Protein AF-A0A3B1KKR8-F1 (afdb_monomer)

Organism: Astyanax mexicanus (NCBI:txid7994)

pLDDT: mean 74.85, std 13.12, range [46.84, 93.19]

Sequence (132 aa):
CKLRLPSGYWTCIIFAPKFLQDVLLLSQFIRSDGGMLPRRITGLCPEEHRKIAICVQMAHRAGLLPDHRPAGHVPKPKTTTPLNRYLTRYSVKSVKPIYRTGLKWCKNRMPVGHPALKNNVTYSHKPVYIKH

Secondary structure (DSSP, 8-state):
-EEE-TTS-EEEGGG-TTTTT-HHHHGGGB-TTSPBPPHHHH---HHHHHHHHHHHHHHHHHT--SS-PPTT------SS------S--S-GGGPPP-S----GGG--PPB-S-GGGTTS--SSSS----B-

Nearest PDB structures (foldseek):
  8any-assembly1_r  TM=9.247E-01  e=2.788E-15  Homo sapiens
  6zsg-assembly1_r  TM=9.488E-01  e=2.975E-14  Homo sapiens
  7o9m-assembly1_r  TM=9.271E-01  e=1.901E-14  Homo sapiens
  7o9k-assembly1_r  TM=9.442E-01  e=2.975E-14  Homo sapiens
  7nql-assembly1_Bx  TM=9.180E-01  e=2.303E-14  Sus scrofa

Mean predicted aligned error: 9.55 Å

InterPro domains:
  IPR001648 Small ribosomal subunit protein bS18 [PF01084] (21-65)
  IPR001648 Small ribosomal subunit protein bS18 [PTHR13479] (22-123)
  IPR036870 Small ribosomal subunit protein bS18 superfamily [G3DSA:4.10.640.10] (21-69)
  IPR036870 Small ribosomal subunit protein bS18 superfamily [SSF46911] (20-70)

Solvent-accessible surface area (backbone atoms only — not comparable to full-atom values): 8498 Å² total; per-residue (Å²): 106,72,41,75,44,96,86,72,49,72,39,45,65,60,73,47,62,54,62,81,74,38,59,80,64,50,56,77,49,39,42,71,50,51,44,74,59,55,54,87,79,70,72,50,48,73,70,58,47,51,46,50,53,51,41,53,56,26,33,57,68,41,58,75,52,80,81,35,50,55,84,84,69,76,79,69,84,69,92,58,85,84,72,92,42,74,51,52,66,68,59,79,89,76,61,76,83,80,89,71,48,64,55,92,92,64,48,67,55,51,70,39,45,59,77,85,61,65,79,42,57,68,95,55,96,65,76,89,78,47,62,89

Foldseek 3Di:
DFQQDPVRDTDDVLAVLCLLPPVVVLVVQADLQLHGHDCVVRVDDPLVSVVSVQSSVQCVLQCVCVRNHHPPPPPDPPPDDNDRDHQDRDDPVPDDDDPDQDDPVRGDWDFGHDPSSQSHDDPDPDGDDRTD

Structure (mmCIF, N/CA/C/O backbone):
data_AF-A0A3B1KKR8-F1
#
_entry.id   AF-A0A3B1KKR8-F1
#
loop_
_atom_site.group_PDB
_atom_site.id
_atom_site.type_symbol
_atom_site.label_atom_id
_atom_site.label_alt_id
_atom_site.label_comp_id
_atom_site.label_asym_id
_atom_site.label_entity_id
_atom_site.label_seq_id
_atom_site.pdbx_PDB_ins_code
_atom_site.Cartn_x
_atom_site.Cartn_y
_atom_site.Cartn_z
_atom_site.occupancy
_atom_site.B_iso_or_equiv
_atom_site.auth_seq_id
_atom_site.auth_comp_id
_atom_site.auth_asym_id
_atom_site.auth_atom_id
_atom_site.pdbx_PDB_model_num
ATOM 1 N N . CYS A 1 1 ? 19.886 0.073 -5.367 1.00 50.34 1 CYS A N 1
ATOM 2 C CA . CYS A 1 1 ? 19.244 -0.154 -6.681 1.00 50.34 1 CYS A CA 1
ATOM 3 C C . CYS A 1 1 ? 18.716 1.167 -7.200 1.00 50.34 1 CYS A C 1
ATOM 5 O O . CYS A 1 1 ? 17.961 1.818 -6.487 1.00 50.34 1 CYS A O 1
ATOM 7 N N . LYS A 1 2 ? 19.190 1.614 -8.365 1.00 54.03 2 LYS A N 1
ATOM 8 C CA . LYS A 1 2 ? 18.885 2.944 -8.897 1.00 54.03 2 LYS A CA 1
ATOM 9 C C . LYS A 1 2 ? 17.617 2.877 -9.756 1.00 54.03 2 LYS A C 1
ATOM 11 O O . LYS A 1 2 ? 17.574 2.126 -10.721 1.00 54.03 2 LYS A O 1
ATOM 16 N N . LEU A 1 3 ? 16.599 3.647 -9.397 1.00 58.31 3 LEU A N 1
ATOM 17 C CA . LEU A 1 3 ? 15.441 3.939 -10.228 1.00 58.31 3 LEU A CA 1
ATOM 18 C C . LEU A 1 3 ? 15.777 5.137 -11.107 1.00 58.31 3 LEU A C 1
ATOM 20 O O . LEU A 1 3 ? 16.294 6.137 -10.609 1.00 58.31 3 LEU A O 1
ATOM 24 N N . ARG A 1 4 ? 15.485 5.047 -12.401 1.00 54.38 4 ARG A N 1
ATOM 25 C CA . ARG A 1 4 ? 15.554 6.204 -13.290 1.00 54.38 4 ARG A CA 1
ATOM 26 C C . ARG A 1 4 ? 14.256 6.986 -13.133 1.00 54.38 4 ARG A C 1
ATOM 28 O O . ARG A 1 4 ? 13.199 6.492 -13.509 1.00 54.38 4 ARG A O 1
ATOM 35 N N . LEU A 1 5 ? 14.324 8.165 -12.525 1.00 56.34 5 LEU A N 1
ATOM 36 C CA . LEU A 1 5 ? 13.182 9.076 -12.478 1.00 56.34 5 LEU A CA 1
ATOM 37 C C . LEU A 1 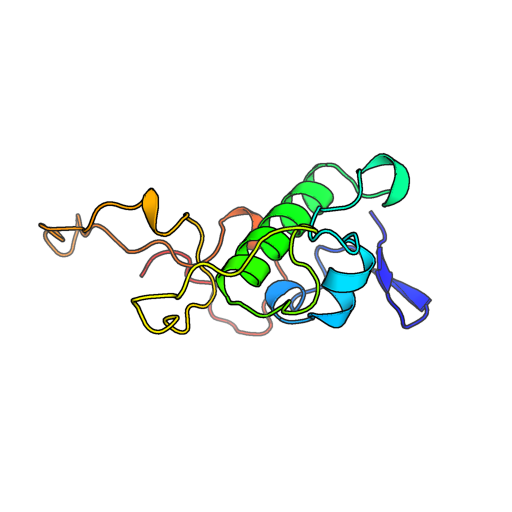5 ? 12.936 9.686 -13.870 1.00 56.34 5 LEU A C 1
ATOM 39 O O . LEU A 1 5 ? 13.876 9.775 -14.665 1.00 56.34 5 LEU A O 1
ATOM 43 N N . PRO A 1 6 ? 11.712 10.170 -14.163 1.00 49.88 6 PRO A N 1
ATOM 44 C CA . PRO A 1 6 ? 11.414 10.882 -15.412 1.00 49.88 6 PRO A CA 1
ATOM 45 C C . PRO A 1 6 ? 12.277 12.140 -15.617 1.00 49.88 6 PRO A C 1
ATOM 47 O O . PRO A 1 6 ? 12.457 12.587 -16.742 1.00 49.88 6 PRO A O 1
ATOM 50 N N . SER A 1 7 ? 12.884 12.666 -14.551 1.00 51.00 7 SER A N 1
ATOM 51 C CA . SER A 1 7 ? 13.882 13.741 -14.588 1.00 51.00 7 SER A CA 1
ATOM 52 C C . SER A 1 7 ? 15.286 13.293 -15.036 1.00 51.00 7 SER A C 1
ATOM 54 O O . SER A 1 7 ? 16.211 14.094 -15.031 1.00 51.00 7 SER A O 1
ATOM 56 N N .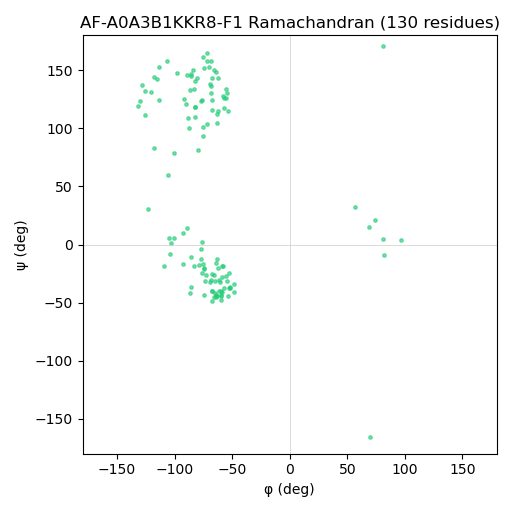 GLY A 1 8 ? 15.486 12.019 -15.390 1.00 54.06 8 GLY A N 1
ATOM 57 C CA . GLY A 1 8 ? 16.772 11.479 -15.848 1.00 54.06 8 GLY A CA 1
ATOM 58 C C . GLY A 1 8 ? 17.754 11.107 -14.731 1.00 54.06 8 GLY A C 1
ATOM 59 O O . GLY A 1 8 ? 18.753 10.442 -15.004 1.00 54.06 8 GLY A O 1
ATOM 60 N N . TYR A 1 9 ? 17.460 11.459 -13.477 1.00 49.78 9 TYR A N 1
ATOM 61 C CA . TYR A 1 9 ? 18.310 11.150 -12.328 1.00 49.78 9 TYR A CA 1
ATOM 62 C C . TYR A 1 9 ? 18.094 9.727 -11.811 1.00 49.78 9 TYR A C 1
ATOM 64 O O . TYR A 1 9 ? 16.971 9.226 -11.715 1.00 49.78 9 TYR A O 1
ATOM 72 N N . TRP A 1 10 ? 19.200 9.091 -11.433 1.00 55.41 10 TRP A N 1
ATOM 73 C CA . TRP A 1 10 ? 19.219 7.780 -10.803 1.00 55.41 10 TRP A CA 1
ATOM 74 C C . TRP A 1 10 ? 19.099 7.925 -9.286 1.00 55.41 10 TRP A C 1
ATOM 76 O O . TRP A 1 10 ? 20.057 8.334 -8.632 1.00 55.41 10 TRP A O 1
ATOM 86 N N . THR A 1 11 ? 17.960 7.558 -8.705 1.00 55.38 11 THR A N 1
ATOM 87 C CA . THR A 1 11 ? 17.750 7.624 -7.251 1.00 55.38 11 THR A CA 1
ATOM 88 C C . THR A 1 11 ? 17.490 6.240 -6.679 1.00 55.38 11 THR A C 1
ATOM 90 O O . THR A 1 11 ? 16.877 5.386 -7.312 1.00 55.38 11 THR A O 1
ATOM 93 N N . CYS A 1 12 ? 17.968 5.960 -5.470 1.00 53.22 12 CYS A N 1
ATOM 94 C CA . CYS A 1 12 ? 17.517 4.763 -4.763 1.00 53.22 12 CYS A CA 1
ATOM 95 C C . CYS A 1 12 ? 16.043 4.948 -4.374 1.00 53.22 12 CYS A C 1
ATOM 97 O O . CYS A 1 12 ? 15.696 5.998 -3.846 1.00 53.22 12 CYS A O 1
ATOM 99 N N . ILE A 1 13 ? 15.184 3.935 -4.555 1.00 55.22 13 ILE A N 1
ATOM 100 C CA . ILE A 1 13 ? 13.753 4.008 -4.165 1.00 55.22 13 ILE A CA 1
ATOM 101 C C . ILE A 1 13 ? 13.571 4.372 -2.687 1.00 55.22 13 ILE A C 1
ATOM 103 O O . ILE A 1 13 ? 12.572 4.983 -2.320 1.00 55.22 13 ILE A O 1
ATOM 107 N N . ILE A 1 14 ? 14.554 4.052 -1.840 1.00 49.25 14 ILE A N 1
ATOM 108 C CA . ILE A 1 14 ? 14.587 4.469 -0.430 1.00 49.25 14 ILE A CA 1
ATOM 109 C C . ILE A 1 14 ? 14.446 6.001 -0.288 1.00 49.25 14 ILE A C 1
ATOM 111 O O . ILE A 1 14 ? 13.813 6.467 0.654 1.00 49.25 14 ILE A O 1
ATOM 115 N N . PHE A 1 15 ? 14.941 6.769 -1.263 1.00 47.50 15 PHE A N 1
ATOM 116 C CA . PHE A 1 15 ? 14.878 8.231 -1.338 1.00 47.50 15 PHE A CA 1
ATOM 117 C C . PHE A 1 15 ? 13.673 8.784 -2.114 1.00 47.50 15 PHE A C 1
ATOM 119 O O . PHE A 1 15 ? 13.633 9.984 -2.363 1.00 47.50 15 PHE A O 1
ATOM 126 N N . ALA A 1 16 ? 12.682 7.964 -2.485 1.00 52.78 16 ALA A N 1
ATOM 127 C CA . ALA A 1 16 ? 11.425 8.434 -3.074 1.00 52.78 16 ALA A CA 1
ATO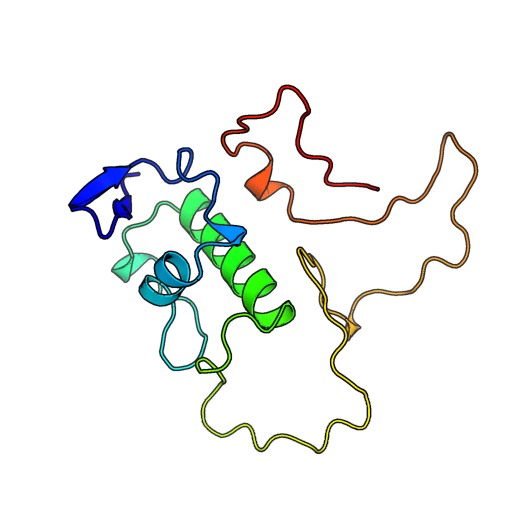M 128 C C . ALA A 1 16 ? 10.308 8.456 -2.004 1.00 52.78 16 ALA A C 1
ATOM 130 O O . ALA A 1 16 ? 9.469 7.553 -1.957 1.00 52.78 16 ALA A O 1
ATOM 131 N N . PRO A 1 17 ? 10.267 9.471 -1.117 1.00 50.19 17 PRO A N 1
ATOM 132 C CA . PRO A 1 17 ? 9.311 9.555 -0.010 1.00 50.19 17 PRO A CA 1
ATOM 133 C C . PRO A 1 17 ? 7.849 9.677 -0.455 1.00 50.19 17 PRO A C 1
ATOM 135 O O . PRO A 1 17 ? 6.949 9.442 0.348 1.00 50.19 17 PRO A O 1
ATOM 138 N N . LYS A 1 18 ? 7.598 10.019 -1.725 1.00 53.75 18 LYS A N 1
ATOM 139 C CA . LYS A 1 18 ? 6.262 10.300 -2.272 1.00 53.75 18 LYS A CA 1
ATOM 140 C C . LYS A 1 18 ? 5.669 9.203 -3.163 1.00 53.75 18 LYS A C 1
ATOM 142 O O . LYS A 1 18 ? 4.543 9.34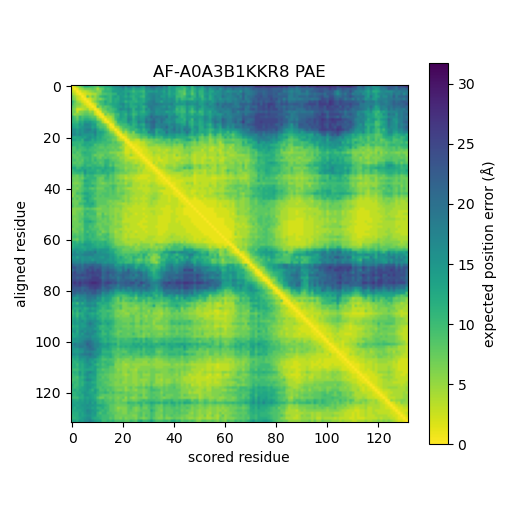6 -3.628 1.00 53.75 18 LYS A O 1
ATOM 147 N N . PHE A 1 19 ? 6.332 8.047 -3.279 1.00 56.09 19 PHE A N 1
ATOM 148 C CA . PHE A 1 19 ? 5.927 6.956 -4.185 1.00 56.09 19 PHE A CA 1
ATOM 149 C C . PHE A 1 19 ? 4.460 6.493 -4.026 1.00 56.09 19 PHE A C 1
ATOM 151 O O . PHE A 1 19 ? 3.872 5.949 -4.950 1.00 56.09 19 PHE A O 1
ATOM 158 N N . LEU A 1 20 ? 3.847 6.693 -2.855 1.00 56.19 20 LEU A N 1
ATOM 159 C CA . LEU A 1 20 ? 2.447 6.339 -2.587 1.00 56.19 20 LEU A CA 1
ATOM 160 C C . LEU A 1 20 ? 1.411 7.254 -3.260 1.00 56.19 20 LEU A C 1
ATOM 162 O O . LEU A 1 20 ? 0.279 6.816 -3.457 1.00 56.19 20 LEU A O 1
ATOM 166 N N . GLN A 1 21 ? 1.767 8.505 -3.551 1.00 59.31 21 GLN A N 1
ATOM 167 C CA . GLN A 1 21 ? 0.872 9.499 -4.156 1.00 59.31 21 GLN A CA 1
ATOM 168 C C . GLN A 1 21 ? 1.237 9.815 -5.609 1.00 59.31 21 GLN A C 1
ATOM 170 O O . GLN A 1 21 ? 0.390 10.306 -6.352 1.00 59.31 21 GLN A O 1
ATOM 175 N N . ASP A 1 22 ? 2.458 9.491 -6.037 1.00 69.12 22 ASP A N 1
ATOM 176 C CA . ASP A 1 22 ? 2.940 9.804 -7.380 1.00 69.12 22 ASP A CA 1
ATOM 177 C C . ASP A 1 22 ? 2.406 8.797 -8.411 1.00 69.12 22 ASP A C 1
ATOM 179 O O . ASP A 1 22 ? 3.085 7.853 -8.822 1.00 69.12 22 ASP A O 1
ATOM 183 N N . VAL A 1 23 ? 1.164 9.014 -8.855 1.00 68.44 23 VAL A N 1
ATOM 184 C CA . VAL A 1 23 ? 0.488 8.207 -9.890 1.00 68.44 23 VAL A CA 1
ATOM 185 C C . VAL A 1 23 ? 1.340 8.091 -11.161 1.00 68.44 23 VAL A C 1
ATOM 187 O O . VAL A 1 23 ? 1.420 7.017 -11.752 1.00 68.44 23 VAL A O 1
ATOM 190 N N . LEU A 1 24 ? 2.044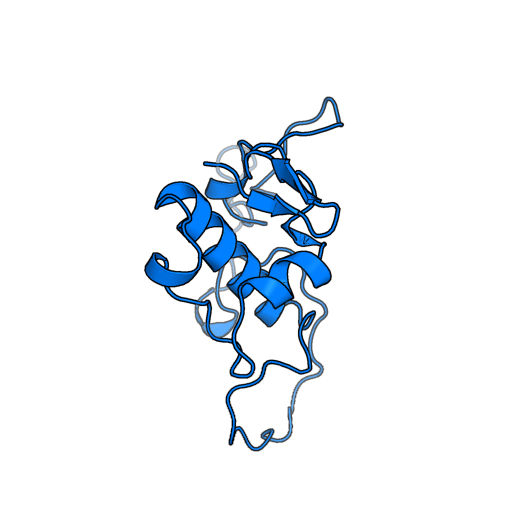 9.167 -11.526 1.00 71.56 24 LEU A N 1
ATOM 191 C CA . LEU A 1 24 ? 2.938 9.239 -12.690 1.00 71.56 24 LEU A CA 1
ATOM 192 C C . LEU A 1 24 ? 4.167 8.329 -12.587 1.00 71.56 24 LEU A C 1
ATOM 194 O O . LEU A 1 24 ? 4.745 7.945 -13.602 1.00 71.56 24 LEU A O 1
ATOM 198 N N . LEU A 1 25 ? 4.603 8.014 -11.368 1.00 73.94 25 LEU A N 1
ATOM 199 C CA . LEU A 1 25 ? 5.713 7.098 -11.141 1.00 73.94 25 LEU A CA 1
ATOM 200 C C . LEU A 1 25 ? 5.216 5.655 -11.123 1.00 73.94 25 LEU A C 1
ATOM 202 O O . LEU A 1 25 ? 5.882 4.766 -11.643 1.00 73.94 25 LEU A O 1
ATOM 206 N N . LEU A 1 26 ? 4.023 5.430 -10.569 1.00 75.31 26 LEU A N 1
ATOM 207 C CA . LEU A 1 26 ? 3.371 4.125 -10.577 1.00 75.31 26 LEU A CA 1
ATOM 208 C C . LEU A 1 26 ? 3.051 3.656 -11.998 1.00 75.31 26 LEU A C 1
ATOM 210 O O . LEU A 1 26 ? 3.331 2.503 -12.315 1.00 75.31 26 LEU A O 1
ATOM 214 N N . SER A 1 27 ? 2.514 4.527 -12.855 1.00 75.81 27 SER A N 1
ATOM 215 C CA . SER A 1 27 ? 2.100 4.168 -14.219 1.00 75.81 27 SER A CA 1
ATOM 216 C C . SER A 1 27 ? 3.243 3.613 -15.077 1.00 75.81 27 SER A C 1
ATOM 218 O O . SER A 1 27 ? 3.006 2.754 -15.918 1.00 75.81 27 SER A O 1
ATOM 220 N N . GLN A 1 28 ? 4.492 4.006 -14.813 1.00 79.62 28 GLN A N 1
ATOM 221 C CA . GLN A 1 28 ? 5.676 3.490 -15.515 1.00 79.62 28 GLN A CA 1
ATOM 222 C C . GLN A 1 28 ? 5.956 2.007 -15.223 1.00 79.62 28 GLN A C 1
ATOM 224 O O . GLN A 1 28 ? 6.576 1.319 -16.031 1.00 79.62 28 GLN A O 1
ATOM 229 N N . PHE A 1 29 ? 5.515 1.501 -14.067 1.00 79.06 29 PHE A N 1
ATOM 230 C CA . PHE A 1 29 ? 5.756 0.122 -13.625 1.00 79.06 29 PHE A CA 1
ATOM 231 C C . PHE A 1 29 ? 4.535 -0.791 -13.791 1.00 79.06 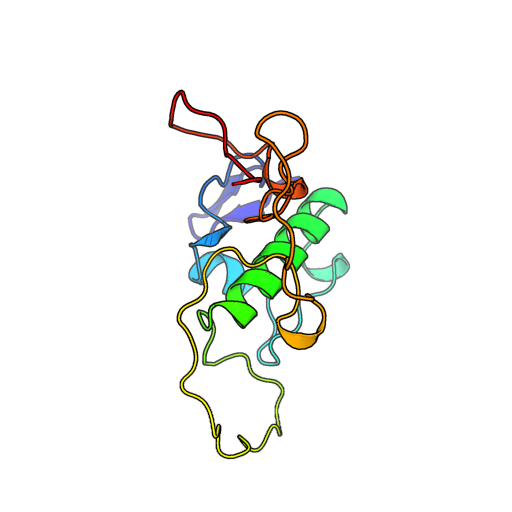29 PHE A C 1
ATOM 233 O O . PHE A 1 29 ? 4.590 -1.967 -13.412 1.00 79.06 29 PHE A O 1
ATOM 240 N N . ILE A 1 30 ? 3.433 -0.272 -14.332 1.00 81.50 30 ILE A N 1
ATOM 241 C CA . ILE A 1 30 ? 2.153 -0.973 -14.451 1.00 81.50 30 ILE A CA 1
ATOM 242 C C . ILE A 1 30 ? 1.830 -1.161 -15.937 1.00 81.50 30 ILE A C 1
ATOM 244 O O . ILE A 1 30 ? 2.099 -0.304 -16.772 1.00 81.50 30 ILE A O 1
ATOM 248 N N . ARG A 1 31 ? 1.255 -2.312 -16.280 1.00 81.69 31 ARG A N 1
ATOM 249 C CA . ARG A 1 31 ? 0.726 -2.601 -17.618 1.00 81.69 31 ARG A CA 1
ATOM 250 C C . ARG A 1 31 ? -0.607 -1.877 -17.836 1.00 81.69 31 ARG A C 1
ATOM 252 O O . ARG A 1 31 ? -1.306 -1.555 -16.879 1.00 81.69 31 ARG A O 1
ATOM 259 N N . SER A 1 32 ? -1.035 -1.722 -19.086 1.00 75.31 32 SER A N 1
ATOM 260 C CA . SER A 1 32 ? -2.406 -1.286 -19.419 1.00 75.31 32 SER A CA 1
ATOM 261 C C . SER A 1 32 ? -3.480 -2.072 -18.650 1.00 75.31 32 SER A C 1
ATOM 263 O O . SER A 1 32 ? -4.464 -1.505 -18.198 1.00 75.31 32 SER A O 1
ATOM 265 N N . ASP A 1 33 ? -3.225 -3.354 -18.385 1.00 72.12 33 ASP A N 1
ATOM 266 C CA . ASP A 1 33 ? -4.157 -4.275 -17.722 1.00 72.12 33 ASP A CA 1
ATOM 267 C C . ASP A 1 33 ? -4.262 -4.085 -16.188 1.00 72.12 33 ASP A C 1
ATOM 269 O O . ASP A 1 33 ? -5.019 -4.795 -15.526 1.00 72.12 33 ASP A O 1
ATOM 273 N N . GLY A 1 34 ? -3.463 -3.189 -15.588 1.00 75.19 34 GLY A N 1
ATOM 274 C CA . GLY A 1 34 ? -3.373 -3.005 -14.128 1.00 75.19 34 GLY A CA 1
ATOM 275 C C . GLY A 1 34 ? -2.485 -4.017 -13.398 1.00 75.19 34 GLY A C 1
ATOM 276 O O . GLY A 1 34 ? -2.376 -4.000 -12.173 1.00 75.19 34 GLY A O 1
ATOM 277 N N . GLY A 1 35 ? -1.809 -4.899 -14.135 1.00 82.38 35 GLY A N 1
ATOM 278 C CA . GLY A 1 35 ? -0.778 -5.781 -13.588 1.00 82.38 35 GLY A CA 1
ATOM 279 C C . GLY A 1 35 ? 0.566 -5.067 -13.431 1.00 82.38 35 GLY A C 1
ATOM 280 O O . GLY A 1 35 ? 0.961 -4.281 -14.289 1.00 82.38 35 GLY A O 1
ATOM 281 N N . MET A 1 36 ? 1.312 -5.371 -12.369 1.00 84.56 36 MET A N 1
ATOM 282 C CA . MET A 1 36 ? 2.690 -4.892 -12.213 1.00 84.56 36 MET A CA 1
ATOM 283 C C . MET A 1 36 ? 3.622 -5.573 -13.231 1.00 84.56 36 MET A C 1
ATOM 285 O O . MET A 1 36 ? 3.539 -6.786 -13.439 1.00 84.56 36 MET A O 1
ATOM 289 N N . LEU A 1 37 ? 4.537 -4.813 -13.840 1.00 86.12 37 LEU A N 1
ATOM 290 C CA . LEU A 1 37 ? 5.573 -5.349 -14.727 1.00 86.12 37 LEU A CA 1
ATOM 291 C C . LEU A 1 37 ? 6.516 -6.306 -13.977 1.00 86.12 37 LEU A C 1
ATOM 293 O O . LEU A 1 37 ? 6.863 -6.045 -12.827 1.00 86.12 37 LEU A O 1
ATOM 297 N N . PRO A 1 38 ? 6.990 -7.397 -14.604 1.00 85.62 38 PRO A N 1
ATOM 298 C CA . PRO A 1 38 ? 7.885 -8.345 -13.951 1.00 85.62 38 PRO A CA 1
ATOM 299 C C . PRO A 1 38 ? 9.248 -7.723 -13.614 1.00 85.62 38 PRO A C 1
ATOM 301 O O . PRO A 1 38 ? 9.781 -6.873 -14.334 1.00 85.62 38 PRO A O 1
ATOM 304 N N . ARG A 1 39 ? 9.871 -8.218 -12.536 1.00 83.62 39 ARG A N 1
ATOM 305 C CA . ARG A 1 39 ? 11.188 -7.763 -12.048 1.00 83.62 39 ARG A CA 1
ATOM 306 C C . ARG A 1 39 ? 12.279 -7.750 -13.124 1.00 83.62 39 ARG A C 1
ATOM 308 O O . ARG A 1 39 ? 13.107 -6.850 -13.135 1.00 83.62 39 ARG A O 1
ATOM 315 N N . ARG A 1 40 ? 12.257 -8.728 -14.038 1.00 82.81 40 ARG A N 1
ATOM 316 C CA . ARG A 1 40 ? 13.241 -8.857 -15.129 1.00 82.81 40 ARG A CA 1
ATOM 317 C C . ARG A 1 40 ? 13.247 -7.649 -16.072 1.00 82.81 40 ARG A C 1
ATOM 319 O O . ARG A 1 40 ? 14.301 -7.302 -16.575 1.00 82.81 40 ARG A O 1
ATOM 326 N N . ILE A 1 41 ? 12.089 -7.018 -16.276 1.00 83.38 41 ILE A N 1
ATOM 327 C CA . ILE A 1 41 ? 11.938 -5.841 -17.144 1.00 83.38 41 ILE A CA 1
ATOM 328 C C . ILE A 1 41 ? 12.240 -4.562 -16.361 1.00 83.38 41 ILE A C 1
ATOM 330 O O . ILE A 1 41 ? 12.917 -3.670 -16.851 1.00 83.38 41 ILE A O 1
ATOM 334 N N . THR A 1 42 ? 11.754 -4.481 -15.120 1.00 79.62 42 THR A N 1
ATOM 335 C CA . THR A 1 42 ? 11.909 -3.275 -14.288 1.00 79.62 42 THR A CA 1
ATOM 336 C C . THR A 1 42 ? 13.323 -3.089 -13.731 1.00 79.62 42 THR A C 1
ATOM 338 O O . THR A 1 42 ? 13.676 -1.979 -13.344 1.00 79.62 42 THR A O 1
ATOM 341 N N . GLY A 1 43 ? 14.136 -4.151 -13.658 1.00 80.38 43 GLY A N 1
ATOM 342 C CA . GLY A 1 43 ? 15.520 -4.083 -13.168 1.00 80.38 43 GLY A CA 1
ATOM 343 C C . GLY A 1 43 ? 15.641 -3.784 -11.668 1.00 80.38 43 GLY A C 1
ATOM 344 O O . GLY A 1 43 ? 16.708 -3.415 -11.182 1.00 80.38 43 GLY A O 1
ATOM 345 N N . LEU A 1 44 ? 14.545 -3.923 -10.920 1.00 78.62 44 LEU A N 1
ATOM 346 C CA . LEU A 1 44 ? 14.482 -3.602 -9.497 1.00 78.62 44 LEU A CA 1
ATOM 347 C C . LEU A 1 44 ? 14.993 -4.758 -8.632 1.00 78.62 44 LEU A C 1
ATOM 349 O O . LEU A 1 44 ? 14.824 -5.936 -8.956 1.00 78.62 44 LEU A O 1
ATOM 353 N N . CYS A 1 45 ? 15.558 -4.432 -7.472 1.00 82.75 45 CYS A N 1
ATOM 354 C CA . CYS A 1 45 ? 15.878 -5.436 -6.460 1.00 82.75 45 CYS A CA 1
ATOM 355 C C . CYS A 1 45 ? 14.595 -5.994 -5.819 1.00 82.75 45 CYS A C 1
ATOM 357 O O . CYS A 1 45 ? 13.555 -5.326 -5.837 1.00 82.75 45 CYS A O 1
ATOM 359 N N . PRO A 1 46 ? 14.618 -7.243 -5.310 1.00 83.38 46 PRO A N 1
ATOM 360 C CA . PRO A 1 46 ? 13.449 -7.888 -4.712 1.00 83.38 46 PRO A CA 1
ATOM 361 C C . PRO A 1 46 ? 12.700 -7.037 -3.682 1.00 83.38 46 PRO A C 1
ATOM 363 O O . PRO A 1 46 ? 11.468 -7.032 -3.673 1.00 83.38 46 PRO A O 1
ATOM 366 N N . GLU A 1 47 ? 13.423 -6.309 -2.831 1.00 81.81 47 GLU A N 1
ATOM 367 C CA . GLU A 1 47 ? 12.823 -5.501 -1.768 1.00 81.81 47 GLU A CA 1
ATOM 368 C C . GLU A 1 47 ? 12.035 -4.321 -2.333 1.00 81.81 47 GLU A C 1
ATOM 370 O O . GLU A 1 47 ? 10.875 -4.098 -1.981 1.00 81.81 47 GLU A O 1
ATOM 375 N N . GLU A 1 48 ? 12.650 -3.581 -3.246 1.00 77.88 48 GLU A N 1
ATOM 376 C CA . GLU A 1 48 ? 12.047 -2.457 -3.940 1.00 77.88 48 GLU A CA 1
ATOM 377 C C . GLU A 1 48 ? 10.871 -2.889 -4.810 1.00 77.88 48 GLU A C 1
ATOM 379 O O . GLU A 1 48 ? 9.809 -2.268 -4.775 1.00 77.88 48 GLU A O 1
ATOM 384 N N . HIS A 1 49 ? 11.032 -3.991 -5.539 1.00 84.06 49 HIS A N 1
ATOM 385 C CA . HIS A 1 49 ? 9.976 -4.561 -6.360 1.00 84.06 49 HIS A CA 1
ATOM 386 C C . HIS A 1 49 ? 8.747 -4.916 -5.511 1.00 84.06 49 HIS A C 1
ATOM 388 O O . HIS A 1 49 ? 7.614 -4.611 -5.883 1.00 84.06 49 HIS A O 1
ATOM 394 N N . ARG A 1 50 ? 8.962 -5.471 -4.311 1.00 84.88 50 ARG A N 1
ATOM 395 C CA . ARG A 1 50 ? 7.887 -5.750 -3.352 1.00 84.88 50 ARG A CA 1
ATOM 396 C C . ARG A 1 50 ? 7.210 -4.473 -2.851 1.00 84.88 50 ARG A C 1
ATOM 398 O O . ARG A 1 50 ? 5.985 -4.451 -2.746 1.00 84.88 50 ARG A O 1
ATOM 405 N N . LYS A 1 51 ? 7.971 -3.414 -2.545 1.00 83.12 51 LYS A N 1
ATOM 406 C CA . LYS A 1 51 ? 7.408 -2.115 -2.124 1.00 83.12 51 LYS A CA 1
ATOM 407 C C . LYS A 1 51 ? 6.505 -1.528 -3.208 1.00 83.12 51 LYS A C 1
ATOM 409 O O . LYS A 1 51 ? 5.392 -1.111 -2.899 1.00 83.12 51 LYS A O 1
ATOM 414 N N . ILE A 1 52 ? 6.946 -1.569 -4.464 1.00 82.19 52 ILE A N 1
ATOM 415 C CA . ILE A 1 52 ? 6.174 -1.070 -5.608 1.00 82.19 52 ILE A CA 1
ATOM 416 C C . ILE A 1 52 ? 4.900 -1.894 -5.796 1.00 82.19 52 ILE A C 1
ATOM 418 O O . ILE A 1 52 ? 3.824 -1.311 -5.887 1.00 82.19 52 ILE A O 1
ATOM 422 N N . ALA A 1 53 ? 4.982 -3.226 -5.724 1.00 85.62 53 ALA A N 1
ATOM 423 C CA . ALA A 1 53 ? 3.809 -4.099 -5.798 1.00 85.62 53 ALA A CA 1
ATOM 424 C C . ALA A 1 53 ? 2.727 -3.720 -4.773 1.00 85.62 53 ALA A C 1
ATOM 426 O O . ALA A 1 53 ? 1.540 -3.651 -5.092 1.00 85.62 53 ALA A O 1
ATOM 427 N N . ILE A 1 54 ? 3.141 -3.441 -3.536 1.00 86.25 54 ILE A N 1
ATOM 428 C CA . ILE A 1 54 ? 2.243 -3.024 -2.456 1.00 86.25 54 ILE A CA 1
ATOM 429 C C . ILE A 1 54 ? 1.623 -1.655 -2.756 1.00 86.25 54 ILE A C 1
ATOM 431 O O . ILE A 1 54 ? 0.413 -1.491 -2.593 1.00 86.25 54 ILE A O 1
ATOM 435 N N . CYS A 1 55 ? 2.419 -0.682 -3.206 1.00 83.38 55 CYS A N 1
ATOM 436 C CA . CYS A 1 55 ? 1.919 0.644 -3.573 1.00 83.38 55 CYS A CA 1
ATOM 437 C C . CYS A 1 55 ? 0.877 0.561 -4.696 1.00 83.38 55 CYS A C 1
ATOM 439 O O . CYS A 1 55 ? -0.186 1.165 -4.578 1.00 83.38 55 CYS A O 1
ATOM 441 N N . VAL A 1 56 ? 1.128 -0.252 -5.728 1.00 84.00 56 VAL A N 1
ATOM 442 C CA . VAL A 1 56 ? 0.185 -0.500 -6.833 1.00 84.00 56 VAL A CA 1
ATOM 443 C C . VAL A 1 56 ? -1.130 -1.082 -6.305 1.00 84.00 56 VAL A C 1
ATOM 445 O O . VAL A 1 56 ? -2.206 -0.564 -6.602 1.00 84.00 56 VAL A O 1
ATOM 448 N N . GLN A 1 57 ? -1.070 -2.096 -5.434 1.00 84.88 57 GLN A N 1
ATOM 449 C CA . GLN A 1 57 ? -2.270 -2.673 -4.813 1.00 84.88 57 GLN A CA 1
ATOM 450 C C . GLN A 1 57 ? -3.068 -1.648 -3.997 1.00 84.88 57 GLN A C 1
ATOM 452 O O . GLN A 1 57 ? -4.299 -1.650 -4.026 1.00 84.88 57 GLN A O 1
ATOM 457 N N . MET A 1 58 ? -2.383 -0.777 -3.256 1.00 84.88 58 MET A N 1
ATOM 458 C CA . MET A 1 58 ? -3.022 0.282 -2.474 1.00 84.88 58 MET A CA 1
ATOM 459 C C . MET A 1 58 ? -3.667 1.338 -3.379 1.00 84.88 58 MET A C 1
ATOM 461 O O . MET A 1 58 ? -4.783 1.771 -3.095 1.00 84.88 58 MET A O 1
ATOM 465 N N . ALA A 1 59 ? -3.013 1.705 -4.482 1.00 83.06 59 ALA A N 1
ATOM 466 C CA . ALA A 1 59 ? -3.507 2.694 -5.434 1.00 83.06 59 ALA A CA 1
ATOM 467 C C . ALA A 1 59 ? -4.755 2.205 -6.189 1.00 83.06 59 ALA A C 1
ATOM 469 O O . ALA A 1 59 ? -5.727 2.952 -6.314 1.00 83.06 59 ALA A O 1
ATOM 470 N N . HIS A 1 60 ? -4.797 0.928 -6.591 1.00 81.56 60 HIS A N 1
ATOM 471 C CA . HIS A 1 60 ? -6.007 0.327 -7.167 1.00 81.56 60 HIS A CA 1
ATOM 472 C C . HIS A 1 60 ? -7.186 0.338 -6.191 1.00 81.56 60 HIS A C 1
ATOM 474 O O . HIS A 1 60 ? -8.315 0.622 -6.586 1.00 81.56 60 HIS A O 1
ATOM 480 N N . ARG A 1 61 ? -6.941 0.068 -4.903 1.00 80.94 61 ARG A N 1
ATOM 481 C CA . ARG A 1 61 ? -7.991 0.115 -3.870 1.00 80.94 61 ARG A CA 1
ATOM 482 C C . ARG A 1 61 ? -8.482 1.529 -3.592 1.00 80.94 61 ARG A C 1
ATOM 484 O O . ARG A 1 61 ? -9.649 1.693 -3.251 1.00 80.94 61 ARG A O 1
ATOM 491 N N . ALA A 1 62 ? -7.601 2.516 -3.724 1.00 79.75 62 ALA A N 1
ATOM 492 C CA . ALA A 1 62 ? -7.943 3.925 -3.591 1.00 79.75 62 ALA A CA 1
ATOM 493 C C . ALA A 1 62 ? -8.656 4.498 -4.823 1.00 79.75 62 ALA A C 1
ATOM 495 O O . ALA A 1 62 ? -9.206 5.590 -4.747 1.00 79.75 62 ALA A O 1
ATOM 496 N N . GLY A 1 63 ? -8.668 3.770 -5.944 1.00 78.44 63 GLY A N 1
ATOM 497 C CA . GLY A 1 63 ? -9.265 4.243 -7.191 1.00 78.44 63 GLY A CA 1
ATOM 498 C C . GLY A 1 63 ? -8.432 5.309 -7.907 1.00 78.44 63 GLY A C 1
ATOM 499 O O . GLY A 1 63 ? -8.982 6.036 -8.724 1.00 78.44 63 GLY A O 1
ATOM 500 N N . LEU A 1 64 ? -7.125 5.395 -7.626 1.00 76.75 64 LEU A N 1
ATOM 501 C CA . LEU A 1 64 ? -6.224 6.393 -8.226 1.00 76.75 64 LEU A CA 1
ATOM 502 C C . LEU A 1 64 ? -5.844 6.085 -9.686 1.00 76.75 64 LEU A C 1
ATOM 504 O O . LEU A 1 64 ? -5.360 6.971 -10.378 1.00 76.75 64 LEU A O 1
ATOM 508 N N . LEU A 1 65 ? -6.049 4.846 -10.153 1.00 71.94 65 LEU A N 1
ATOM 509 C CA . LEU A 1 65 ? -5.761 4.413 -11.529 1.00 71.94 65 LEU A CA 1
ATOM 510 C C . LEU A 1 65 ? -7.055 3.967 -12.236 1.00 71.94 65 LEU A C 1
ATOM 512 O O . LEU A 1 65 ? -7.365 2.770 -12.236 1.00 71.94 65 LEU A O 1
ATOM 516 N N . PRO A 1 66 ? -7.848 4.902 -12.793 1.00 65.62 66 PRO A N 1
ATOM 517 C CA . PRO A 1 66 ? -9.102 4.575 -13.472 1.00 65.62 66 PRO A CA 1
ATOM 518 C C . PRO A 1 66 ? -8.898 3.810 -14.790 1.00 65.62 66 PRO A C 1
ATOM 520 O O . PRO A 1 66 ? -9.727 2.950 -15.093 1.00 65.62 66 PRO A O 1
ATOM 523 N N . ASP A 1 67 ? -7.786 4.051 -15.491 1.00 65.25 67 ASP A N 1
ATOM 524 C CA . ASP A 1 67 ? -7.519 3.532 -16.846 1.00 65.25 67 ASP A CA 1
ATOM 525 C C . ASP A 1 67 ? -6.896 2.128 -16.868 1.00 65.25 67 ASP A C 1
ATOM 527 O O . ASP A 1 67 ? -6.851 1.471 -17.903 1.00 65.25 67 ASP A O 1
ATOM 531 N N . HIS A 1 68 ? -6.460 1.627 -15.711 1.00 66.50 68 HIS A N 1
ATOM 532 C CA . HIS A 1 68 ? -5.758 0.349 -15.579 1.00 66.50 68 HIS A CA 1
ATOM 533 C C . HIS A 1 68 ? -6.657 -0.726 -14.968 1.00 66.50 68 HIS A C 1
ATOM 535 O O . HIS A 1 68 ? -6.398 -1.251 -13.878 1.00 66.50 68 HIS A O 1
ATOM 541 N N . ARG A 1 69 ? -7.772 -1.011 -15.641 1.00 66.56 69 ARG A N 1
ATOM 542 C CA . ARG A 1 69 ? -8.673 -2.108 -15.272 1.00 66.56 69 ARG A CA 1
ATOM 543 C C . ARG A 1 69 ? -8.376 -3.326 -16.143 1.00 66.56 69 ARG A C 1
ATOM 545 O O . ARG A 1 69 ? -8.040 -3.158 -17.312 1.00 66.56 69 ARG A O 1
ATOM 552 N N . PRO A 1 70 ? -8.545 -4.547 -15.613 1.00 65.00 70 PRO A N 1
ATOM 553 C CA . PRO A 1 70 ? -8.413 -5.744 -16.427 1.00 65.00 70 PRO A CA 1
ATOM 554 C C . PRO A 1 70 ? -9.396 -5.680 -17.604 1.00 65.00 70 PRO A C 1
ATOM 556 O O . PRO A 1 70 ? -10.598 -5.459 -17.408 1.00 65.00 70 PRO A O 1
ATOM 559 N N . ALA A 1 71 ? -8.866 -5.845 -18.818 1.00 52.50 71 ALA A N 1
ATOM 560 C CA . ALA A 1 71 ? -9.636 -5.820 -20.055 1.00 52.50 71 ALA A CA 1
ATOM 561 C C . ALA A 1 71 ? -10.771 -6.860 -19.992 1.00 52.50 71 ALA A C 1
ATOM 563 O O . ALA A 1 71 ? -10.537 -8.027 -19.685 1.00 52.50 71 ALA A O 1
ATOM 564 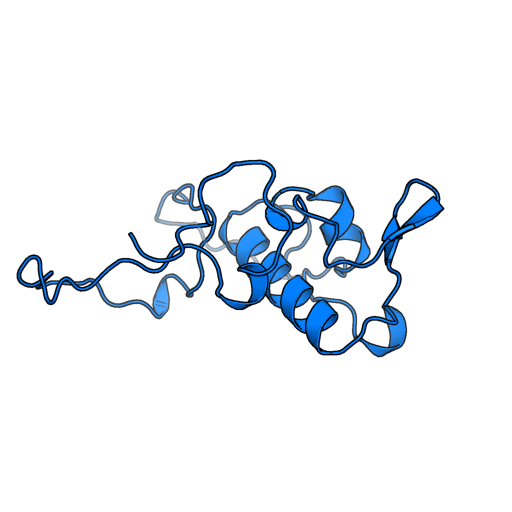N N . GLY A 1 72 ? -12.012 -6.421 -20.229 1.00 58.66 72 GLY A N 1
ATOM 565 C CA . GLY A 1 72 ? -13.200 -7.287 -20.211 1.00 58.66 72 GLY A CA 1
ATOM 566 C C . GLY A 1 72 ? -14.000 -7.310 -18.902 1.00 58.66 72 GLY A C 1
ATOM 567 O O . GLY A 1 72 ? -14.994 -8.030 -18.813 1.00 58.66 72 GLY A O 1
ATOM 568 N N . HIS A 1 73 ? -13.643 -6.515 -17.885 1.00 57.31 73 HIS A N 1
ATOM 569 C CA . HIS A 1 73 ? -14.511 -6.357 -16.714 1.00 57.31 73 HIS A CA 1
ATOM 570 C C . HIS A 1 73 ? -15.714 -5.460 -17.041 1.00 57.31 73 HIS A C 1
ATOM 572 O O . HIS A 1 73 ? -15.638 -4.239 -16.900 1.00 57.31 73 HIS A O 1
ATOM 578 N N . VAL A 1 74 ? -16.839 -6.068 -17.437 1.00 57.59 74 VAL A N 1
ATOM 579 C CA . VAL A 1 74 ? -18.137 -5.378 -17.477 1.00 57.59 74 VAL A CA 1
ATOM 580 C C . VAL A 1 74 ? -18.410 -4.856 -16.062 1.00 57.59 74 VAL A C 1
ATOM 582 O O . VAL A 1 74 ? -18.475 -5.669 -15.130 1.00 57.59 74 VAL A O 1
ATOM 585 N N . PRO A 1 75 ? -18.516 -3.530 -15.848 1.00 57.53 75 PRO A N 1
ATOM 586 C CA . PRO A 1 75 ? -18.791 -3.001 -14.526 1.00 57.53 75 PRO A CA 1
ATOM 587 C C . PRO A 1 75 ? -20.169 -3.501 -14.105 1.00 57.53 75 PRO A C 1
ATOM 589 O O . PRO A 1 75 ? -21.193 -3.025 -14.588 1.00 57.53 75 PRO A O 1
ATOM 592 N N . LYS A 1 76 ? -20.200 -4.483 -13.198 1.00 57.22 76 LYS A N 1
ATOM 593 C CA . LYS A 1 76 ? -21.443 -4.848 -12.518 1.00 57.22 76 LYS A CA 1
ATOM 594 C C . LYS A 1 76 ? -21.982 -3.570 -11.867 1.00 57.22 76 LYS A C 1
ATOM 596 O O . LYS A 1 76 ? -21.174 -2.858 -11.254 1.00 57.22 76 LYS A O 1
ATOM 601 N N . PRO A 1 77 ? -23.283 -3.255 -11.998 1.00 46.84 77 PRO A N 1
ATOM 602 C CA . PRO A 1 77 ? -23.853 -2.070 -11.377 1.00 46.84 77 PRO A CA 1
ATOM 603 C C . PRO A 1 77 ? -23.507 -2.105 -9.889 1.00 46.84 77 PRO A C 1
ATOM 605 O O . PRO A 1 77 ? -23.853 -3.041 -9.166 1.00 46.84 77 PRO A O 1
ATOM 608 N N . LYS A 1 78 ? -22.699 -1.136 -9.453 1.00 55.28 78 LYS A N 1
ATOM 609 C CA . LYS A 1 78 ? -22.251 -1.055 -8.067 1.00 55.28 78 LYS A CA 1
ATOM 610 C C . LYS A 1 78 ? -23.455 -0.615 -7.243 1.00 55.28 78 LYS A C 1
ATOM 612 O O . LYS A 1 78 ? -23.793 0.559 -7.244 1.00 55.28 78 LYS A O 1
ATOM 617 N N . THR A 1 79 ? -24.075 -1.542 -6.517 1.00 53.03 79 THR A N 1
ATOM 618 C CA . THR A 1 79 ? -25.166 -1.244 -5.568 1.00 53.03 79 THR A CA 1
ATOM 619 C C . THR A 1 79 ? -24.707 -0.338 -4.414 1.00 53.03 79 THR A C 1
ATOM 621 O O . THR A 1 79 ? -25.523 0.192 -3.673 1.00 53.03 79 THR A O 1
ATOM 624 N N . THR A 1 80 ? -23.397 -0.135 -4.245 1.00 57.78 80 THR A N 1
ATOM 625 C CA . THR A 1 80 ? -22.816 0.673 -3.168 1.00 57.78 80 THR A CA 1
ATOM 626 C C . THR A 1 80 ? -21.895 1.739 -3.747 1.00 57.78 80 THR A C 1
ATOM 628 O O . THR A 1 80 ? -21.018 1.437 -4.563 1.00 57.78 80 THR A O 1
ATOM 631 N N . THR A 1 81 ? -22.067 2.980 -3.292 1.00 61.00 81 THR A N 1
ATOM 632 C CA . THR A 1 81 ? -21.168 4.094 -3.596 1.00 61.00 81 THR A CA 1
ATOM 633 C C . THR A 1 81 ? -19.726 3.722 -3.222 1.00 61.00 81 THR A C 1
ATOM 635 O O . THR A 1 81 ? -19.479 3.212 -2.124 1.00 61.00 81 THR A O 1
ATOM 638 N N . PRO A 1 82 ? -18.747 3.916 -4.126 1.00 66.81 82 PRO A N 1
ATOM 639 C CA . PRO A 1 82 ? -17.353 3.654 -3.805 1.00 66.81 82 PRO A CA 1
ATOM 640 C C . PRO A 1 82 ? -16.921 4.588 -2.670 1.00 66.81 82 PRO A C 1
ATOM 642 O O . PRO A 1 82 ? -16.891 5.803 -2.822 1.00 66.81 82 PRO A O 1
ATOM 645 N N . LEU A 1 83 ? -16.607 4.009 -1.513 1.00 70.31 83 LEU A N 1
ATOM 646 C CA . LEU A 1 83 ? -16.070 4.750 -0.377 1.00 70.31 83 LEU A CA 1
ATOM 647 C C . LEU A 1 83 ? -14.654 5.231 -0.715 1.00 70.31 83 LEU A C 1
ATOM 649 O O . LEU A 1 83 ? -13.809 4.420 -1.101 1.00 70.31 83 LEU A O 1
ATOM 653 N N . ASN A 1 84 ? -14.380 6.519 -0.502 1.00 76.19 84 ASN A N 1
ATOM 654 C CA . ASN A 1 84 ? -13.033 7.079 -0.610 1.00 76.19 84 ASN A CA 1
ATOM 655 C C . ASN A 1 84 ? -12.136 6.432 0.453 1.00 76.19 84 ASN A C 1
ATOM 657 O O . ASN A 1 84 ? -12.342 6.612 1.654 1.00 76.19 84 ASN A O 1
ATOM 661 N N . ARG A 1 85 ? -11.160 5.628 0.022 1.00 76.06 85 ARG A N 1
ATOM 662 C CA . ARG A 1 85 ? -10.263 4.886 0.914 1.00 76.06 85 ARG A CA 1
ATOM 663 C C . ARG A 1 85 ? -8.822 5.117 0.506 1.00 76.06 85 ARG A C 1
ATOM 665 O O . ARG A 1 85 ? -8.427 4.759 -0.593 1.00 76.06 85 ARG A O 1
ATOM 672 N N . TYR A 1 86 ? -8.008 5.601 1.432 1.00 77.62 86 TYR A N 1
ATOM 673 C CA . TYR A 1 86 ? -6.580 5.806 1.209 1.00 77.62 86 TYR A CA 1
ATOM 674 C C . TYR A 1 86 ? -5.774 4.855 2.093 1.00 77.62 86 TYR A C 1
ATOM 676 O O . TYR A 1 86 ? -6.234 4.427 3.150 1.00 77.62 86 TYR A O 1
ATOM 684 N N . LEU A 1 87 ? -4.567 4.499 1.652 1.00 79.19 87 LEU A N 1
ATOM 685 C CA . LEU A 1 87 ? -3.597 3.735 2.446 1.00 79.19 87 LEU A CA 1
ATOM 686 C C . LEU A 1 87 ? -4.103 2.365 2.971 1.00 79.19 87 LEU A C 1
ATOM 688 O O . LEU A 1 87 ? -3.692 1.905 4.038 1.00 79.19 87 LEU A O 1
ATOM 692 N N . THR A 1 88 ? -4.976 1.670 2.233 1.00 83.12 88 THR A N 1
ATOM 693 C CA . THR A 1 88 ? -5.572 0.398 2.690 1.00 83.12 88 THR A CA 1
ATOM 694 C C . THR A 1 88 ? -4.673 -0.818 2.452 1.00 83.12 88 THR A C 1
ATOM 696 O O . THR A 1 88 ? -4.372 -1.196 1.319 1.00 83.12 88 THR A O 1
ATOM 699 N N . ARG A 1 89 ? -4.284 -1.503 3.536 1.00 85.56 89 ARG A N 1
ATOM 700 C CA . ARG A 1 89 ? -3.433 -2.706 3.464 1.00 85.56 89 ARG A CA 1
ATOM 701 C C . ARG A 1 89 ? -4.152 -3.954 2.970 1.00 85.56 89 ARG A C 1
ATOM 703 O O . ARG A 1 89 ? -3.570 -4.729 2.213 1.00 85.56 89 ARG A O 1
ATOM 710 N N . TYR A 1 90 ? -5.365 -4.183 3.451 1.00 85.81 90 TYR A N 1
ATOM 711 C CA . TYR A 1 90 ? -6.105 -5.419 3.221 1.00 85.81 90 TYR A CA 1
ATOM 712 C C . TYR A 1 90 ? -7.242 -5.199 2.224 1.00 85.81 90 TYR A C 1
ATOM 714 O O . TYR A 1 90 ? -7.709 -4.075 2.037 1.00 85.81 90 TYR A O 1
ATOM 722 N N . SER A 1 91 ? -7.685 -6.282 1.583 1.00 84.88 91 SER A N 1
ATOM 723 C CA . SER A 1 91 ? -8.877 -6.253 0.738 1.00 84.88 91 SER A CA 1
ATOM 724 C C . SER A 1 91 ? -10.120 -6.022 1.595 1.00 84.88 91 SER A C 1
ATOM 726 O O . SER A 1 91 ? -10.227 -6.551 2.699 1.00 84.88 91 SER A O 1
ATOM 728 N N . VAL A 1 92 ? -11.089 -5.268 1.075 1.00 80.69 92 VAL A N 1
ATOM 729 C CA . VAL A 1 92 ? -12.340 -4.966 1.792 1.00 80.69 92 VAL A CA 1
ATOM 730 C C . VAL A 1 92 ? -13.070 -6.249 2.194 1.00 80.69 92 VAL A C 1
ATOM 732 O O . VAL A 1 92 ? -13.593 -6.338 3.296 1.00 80.69 92 VAL A O 1
ATOM 735 N N . LYS A 1 93 ? -13.040 -7.271 1.332 1.00 83.06 93 LYS A N 1
ATOM 736 C CA . LYS A 1 93 ? -13.739 -8.542 1.563 1.00 83.06 93 LYS A CA 1
ATOM 737 C C . LYS A 1 93 ? -13.064 -9.443 2.602 1.00 83.06 93 LYS A C 1
ATOM 739 O O . LYS A 1 93 ? -13.710 -10.341 3.121 1.00 83.06 93 LYS A O 1
ATOM 744 N N . SER A 1 94 ? -11.775 -9.243 2.883 1.00 87.38 94 SER A N 1
ATOM 745 C CA . SER A 1 94 ? -11.011 -10.125 3.779 1.00 87.38 94 SER A CA 1
ATOM 746 C C . SER A 1 94 ? -10.990 -9.655 5.234 1.00 87.38 94 SER A C 1
ATOM 748 O O . SER A 1 94 ? -10.603 -10.417 6.114 1.00 87.38 94 SER A O 1
ATOM 750 N N . VAL A 1 95 ? -11.335 -8.392 5.499 1.00 87.56 95 VAL A N 1
ATOM 751 C CA . VAL A 1 95 ? -11.248 -7.810 6.845 1.00 87.56 95 VAL A CA 1
ATOM 752 C C . VAL A 1 95 ? -12.575 -7.983 7.570 1.00 87.56 95 VAL A C 1
ATOM 754 O O . VAL A 1 95 ? -13.611 -7.536 7.086 1.00 87.56 95 VAL A O 1
ATOM 757 N N . LYS A 1 96 ? -12.534 -8.589 8.759 1.00 89.25 96 LYS A N 1
ATOM 758 C CA . LYS A 1 96 ? -13.677 -8.643 9.678 1.00 89.25 96 LYS A CA 1
ATOM 759 C C . LYS A 1 96 ? -13.717 -7.374 10.542 1.00 89.25 96 LYS A C 1
ATOM 761 O O . LYS A 1 96 ? -12.651 -6.868 10.904 1.00 89.25 96 LYS A O 1
ATOM 766 N N . PRO A 1 97 ? -14.906 -6.853 10.887 1.00 90.44 97 PRO A N 1
ATOM 767 C CA . PRO A 1 97 ? -15.018 -5.718 11.796 1.00 90.44 97 PRO A CA 1
ATOM 768 C C . PRO A 1 97 ? -14.503 -6.079 13.197 1.00 90.44 97 PRO A C 1
ATOM 770 O O . PRO A 1 97 ? -14.605 -7.221 13.648 1.00 90.44 97 PRO A O 1
ATOM 773 N N . ILE A 1 98 ? -13.946 -5.091 13.898 1.00 88.25 98 ILE A N 1
ATOM 774 C CA . ILE A 1 98 ? -13.491 -5.243 15.283 1.00 88.25 98 ILE A CA 1
ATOM 775 C C . ILE A 1 98 ? -14.682 -4.954 16.198 1.00 88.25 98 ILE A C 1
ATOM 777 O O . ILE A 1 98 ? -15.006 -3.796 16.440 1.00 88.25 98 ILE A O 1
ATOM 781 N N . TYR A 1 99 ? -15.329 -5.999 16.715 1.00 90.19 99 TYR A N 1
ATOM 782 C CA . TYR A 1 99 ? -16.460 -5.841 17.641 1.00 90.19 99 TYR A CA 1
ATOM 783 C C . TYR A 1 99 ? -16.032 -5.391 19.042 1.00 90.19 99 TYR A C 1
ATOM 785 O O . TYR A 1 99 ? -16.767 -4.690 19.727 1.00 90.19 99 TYR A O 1
ATOM 793 N N . ARG A 1 100 ? -14.835 -5.797 19.483 1.00 91.12 100 ARG A N 1
ATOM 794 C CA . ARG A 1 100 ? -14.280 -5.457 20.799 1.00 91.12 100 ARG A CA 1
ATOM 795 C C . ARG A 1 100 ? -12.908 -4.827 20.612 1.00 91.12 100 ARG A C 1
ATOM 797 O O . ARG A 1 100 ? -11.968 -5.500 20.197 1.00 91.12 100 ARG A O 1
ATOM 804 N N . THR A 1 101 ? -12.788 -3.535 20.909 1.00 89.00 101 THR A N 1
ATOM 805 C CA . THR A 1 101 ? -11.521 -2.801 20.766 1.00 89.00 101 THR A CA 1
ATOM 806 C C . THR A 1 101 ? -10.524 -3.105 21.879 1.00 89.00 101 THR A C 1
ATOM 808 O O . THR A 1 101 ? -9.329 -2.962 21.653 1.00 89.00 101 THR A O 1
ATOM 811 N N . GLY A 1 102 ? -10.988 -3.531 23.057 1.00 91.44 102 GLY A N 1
ATOM 812 C CA . GLY A 1 102 ? -10.145 -3.773 24.230 1.00 91.44 102 GLY A CA 1
ATOM 813 C C . GLY A 1 102 ? -9.796 -2.502 25.015 1.00 91.44 102 GLY A C 1
ATOM 814 O O . GLY A 1 102 ? -10.073 -1.381 24.582 1.00 91.44 102 GLY A O 1
ATOM 815 N N . LEU A 1 103 ? -9.199 -2.704 26.192 1.00 93.19 103 LEU A N 1
ATOM 816 C CA . LEU A 1 103 ? -8.736 -1.649 27.103 1.00 93.19 103 LEU A CA 1
ATOM 817 C C . LEU A 1 103 ? -7.493 -0.935 26.544 1.00 93.19 103 LEU A C 1
ATOM 819 O O . LEU A 1 103 ? -6.833 -1.444 25.639 1.00 93.19 103 LEU A O 1
ATOM 823 N N . LYS A 1 104 ? -7.140 0.238 27.092 1.00 90.69 104 LYS A N 1
ATOM 824 C CA . LYS A 1 104 ? -6.069 1.114 26.565 1.00 90.69 104 LYS A CA 1
ATOM 825 C C . LYS A 1 104 ? -4.730 0.388 26.334 1.00 90.69 104 LYS A C 1
ATOM 827 O O . LYS A 1 104 ? -4.068 0.671 25.337 1.00 90.69 104 LYS A O 1
ATOM 832 N N . TRP A 1 105 ? -4.351 -0.547 27.207 1.00 89.75 105 TRP A N 1
ATOM 833 C CA . TRP A 1 105 ? -3.090 -1.304 27.139 1.00 89.75 105 TRP A CA 1
ATOM 834 C C . TRP A 1 105 ? -3.120 -2.520 26.195 1.00 89.75 105 TRP A C 1
ATOM 836 O O . TRP A 1 105 ? -2.068 -2.958 25.743 1.00 89.75 105 TRP A O 1
ATOM 846 N N . CYS A 1 106 ? -4.304 -3.021 25.827 1.00 89.56 106 CYS A N 1
ATOM 847 C CA . CYS A 1 106 ? -4.493 -4.143 24.891 1.00 89.56 106 CYS A CA 1
ATOM 848 C C . CYS A 1 106 ? -5.379 -3.751 23.698 1.00 89.56 106 CYS A C 1
ATOM 850 O O . CYS A 1 106 ? -6.118 -4.575 23.158 1.00 89.56 106 CYS A O 1
ATOM 852 N N . LYS A 1 107 ? -5.340 -2.474 23.297 1.00 91.25 107 LYS A N 1
ATOM 853 C CA . LYS A 1 107 ? -6.228 -1.951 22.260 1.00 91.25 107 LYS A CA 1
ATOM 854 C C . LYS A 1 107 ? -5.899 -2.567 20.899 1.00 91.25 107 LYS A C 1
ATOM 856 O O . LYS A 1 107 ? -4.777 -2.435 20.407 1.00 91.25 107 LYS A O 1
ATOM 861 N N . ASN A 1 108 ? -6.895 -3.172 20.257 1.00 90.31 108 ASN A N 1
ATOM 862 C CA . ASN A 1 108 ? -6.783 -3.673 18.894 1.00 90.31 108 ASN A CA 1
ATOM 863 C C . ASN A 1 108 ? -6.824 -2.493 17.908 1.00 90.31 108 ASN A C 1
ATOM 865 O O . ASN A 1 108 ? -7.880 -1.910 17.658 1.00 90.31 108 ASN A O 1
ATOM 869 N N . ARG A 1 109 ? -5.648 -2.098 17.410 1.00 90.50 109 ARG A N 1
ATOM 870 C CA . ARG A 1 109 ? -5.456 -0.920 16.551 1.00 90.50 109 ARG A CA 1
ATOM 871 C C . ARG A 1 109 ? -5.688 -1.229 15.081 1.00 90.50 109 ARG A C 1
ATOM 873 O O . ARG A 1 109 ? -5.313 -2.292 14.587 1.00 90.50 109 ARG A O 1
ATOM 880 N N . MET A 1 110 ? -6.211 -0.246 14.361 1.00 91.00 110 MET A N 1
ATOM 881 C CA . MET A 1 110 ? -6.462 -0.350 12.932 1.00 91.00 110 MET A CA 1
ATOM 882 C C . MET A 1 110 ? -5.140 -0.221 12.157 1.00 91.00 110 MET A C 1
ATOM 884 O O . MET A 1 110 ? -4.431 0.777 12.318 1.00 91.00 110 MET A O 1
ATOM 888 N N . PRO A 1 111 ? -4.776 -1.189 11.299 1.00 89.56 111 PRO A N 1
ATOM 889 C CA . PRO A 1 111 ? -3.592 -1.071 10.462 1.00 89.56 111 PRO A CA 1
ATOM 890 C C . PRO A 1 111 ? -3.858 -0.131 9.278 1.00 89.56 111 PRO A C 1
ATOM 892 O O . PRO A 1 111 ? -4.741 -0.386 8.459 1.00 89.56 111 PRO A O 1
ATOM 895 N N . VAL A 1 112 ? -3.043 0.913 9.152 1.00 87.50 112 VAL A N 1
ATOM 896 C CA . VAL A 1 112 ? -3.064 1.886 8.050 1.00 87.50 112 VAL A CA 1
ATOM 897 C C . VAL A 1 112 ? -1.707 1.855 7.352 1.00 87.50 112 VAL A C 1
ATOM 899 O O . VAL A 1 112 ? -0.670 1.854 8.004 1.00 87.50 112 VAL A O 1
ATOM 902 N N . GLY A 1 113 ? -1.683 1.767 6.022 1.00 85.88 113 GLY A N 1
ATOM 903 C CA . GLY A 1 113 ? -0.450 1.602 5.247 1.00 85.88 113 GLY A CA 1
ATOM 904 C C . GLY A 1 113 ? 0.221 0.229 5.418 1.00 85.88 113 GLY A C 1
ATOM 905 O O . GLY A 1 113 ? -0.368 -0.729 5.933 1.00 85.88 113 GLY A O 1
ATOM 906 N N . HIS A 1 114 ? 1.478 0.108 4.982 1.00 85.38 114 HIS A N 1
ATOM 907 C CA . HIS A 1 114 ? 2.223 -1.157 4.959 1.00 85.38 114 HIS A CA 1
ATOM 908 C C . HIS A 1 114 ? 3.598 -1.034 5.652 1.00 85.38 114 HIS A C 1
ATOM 910 O O . HIS A 1 114 ? 4.304 -0.060 5.404 1.00 85.38 114 HIS A O 1
ATOM 916 N N . PRO A 1 115 ? 4.043 -2.012 6.478 1.00 86.81 115 PRO A N 1
ATOM 917 C CA . PRO A 1 115 ? 5.305 -1.951 7.227 1.00 86.81 115 PRO A CA 1
ATOM 918 C C . PRO A 1 115 ? 6.533 -1.861 6.326 1.00 86.81 115 PRO A C 1
ATOM 920 O O . PRO A 1 115 ? 7.512 -1.232 6.701 1.00 86.81 115 PRO A O 1
ATOM 923 N N . ALA A 1 116 ? 6.467 -2.438 5.124 1.00 82.69 116 ALA A N 1
ATOM 924 C CA . ALA A 1 116 ? 7.537 -2.338 4.128 1.00 82.69 116 ALA A CA 1
ATOM 925 C C . ALA A 1 116 ? 7.880 -0.885 3.738 1.00 82.69 116 ALA A C 1
ATOM 927 O O . ALA A 1 116 ? 8.960 -0.642 3.211 1.00 82.69 116 ALA A O 1
ATOM 928 N N . LEU A 1 117 ? 6.979 0.068 4.004 1.00 79.00 117 LEU A N 1
ATOM 929 C CA . LEU A 1 117 ? 7.154 1.493 3.720 1.00 79.00 117 LEU A CA 1
ATOM 930 C C . LEU A 1 117 ? 7.561 2.302 4.966 1.00 79.00 117 LEU A C 1
ATOM 932 O O . LEU A 1 117 ? 7.643 3.522 4.904 1.00 79.00 117 LEU A O 1
ATOM 936 N N . LYS A 1 118 ? 7.823 1.642 6.105 1.00 79.94 118 LYS A N 1
ATOM 937 C CA . LYS A 1 118 ? 8.226 2.303 7.358 1.00 79.94 118 LYS A CA 1
ATOM 938 C C . LYS A 1 118 ? 9.586 3.000 7.246 1.00 79.94 118 LYS A C 1
ATOM 940 O O . LYS A 1 118 ? 9.793 4.017 7.890 1.00 79.94 118 LYS A O 1
ATOM 945 N N . ASN A 1 119 ? 10.483 2.455 6.424 1.00 77.38 119 ASN A N 1
ATOM 946 C CA . ASN A 1 119 ? 11.862 2.932 6.269 1.00 77.38 119 ASN A CA 1
ATOM 947 C C . ASN A 1 119 ? 11.999 4.014 5.183 1.00 77.38 119 ASN A C 1
ATOM 949 O O . ASN A 1 119 ? 13.100 4.257 4.695 1.00 77.38 119 ASN A O 1
ATOM 953 N N . ASN A 1 120 ? 10.887 4.597 4.735 1.00 75.06 120 ASN A N 1
ATOM 954 C CA . ASN A 1 120 ? 10.915 5.673 3.753 1.00 75.06 120 ASN A CA 1
ATOM 955 C C . ASN A 1 120 ? 11.395 6.971 4.413 1.00 75.06 120 ASN A C 1
ATOM 957 O O . ASN A 1 120 ? 11.172 7.181 5.605 1.00 75.06 120 ASN A O 1
ATOM 961 N N . VAL A 1 121 ? 12.019 7.855 3.629 1.00 74.31 121 VAL A N 1
ATOM 962 C CA . VAL A 1 121 ? 12.430 9.182 4.107 1.00 74.31 121 VAL A CA 1
ATOM 963 C C . VAL A 1 121 ? 11.208 9.948 4.622 1.00 74.31 121 VAL A C 1
ATOM 965 O O . VAL A 1 121 ? 10.199 10.080 3.931 1.00 74.31 121 VAL A O 1
ATOM 968 N N . THR A 1 122 ? 11.295 10.462 5.844 1.00 73.75 122 THR A N 1
ATOM 969 C CA . THR A 1 122 ? 10.267 11.313 6.445 1.00 73.75 122 THR A CA 1
ATOM 970 C C . THR A 1 122 ? 10.825 12.710 6.633 1.00 73.75 122 THR A C 1
ATOM 972 O O . THR A 1 122 ? 11.838 12.885 7.301 1.00 73.75 122 THR A O 1
ATOM 975 N N . TYR A 1 123 ? 10.144 13.708 6.080 1.00 79.69 123 TYR A N 1
ATOM 976 C CA . TYR A 1 123 ? 10.510 15.113 6.286 1.00 79.69 123 TYR A CA 1
ATOM 977 C C . TYR A 1 123 ? 10.033 15.655 7.639 1.00 79.69 123 TYR A C 1
ATOM 979 O O . TYR A 1 123 ? 10.503 16.686 8.101 1.00 79.69 123 TYR A O 1
ATOM 987 N N . SER A 1 124 ? 9.086 14.967 8.277 1.00 79.25 124 SER A N 1
ATOM 988 C CA . SER A 1 124 ? 8.581 15.311 9.601 1.00 79.25 124 SER A CA 1
ATOM 989 C C . SER A 1 124 ? 9.394 14.640 10.705 1.00 79.25 124 SER A C 1
ATOM 991 O O . SER A 1 124 ? 9.749 13.471 10.587 1.00 79.25 124 SER A O 1
ATOM 993 N N . HIS A 1 125 ? 9.545 15.324 11.842 1.00 83.31 125 HIS A N 1
ATOM 994 C CA . HIS A 1 125 ? 10.117 14.740 13.066 1.00 83.31 125 HIS A CA 1
ATOM 995 C C . HIS A 1 125 ? 9.291 13.571 13.632 1.00 83.31 125 HIS A C 1
ATOM 997 O O . HIS A 1 125 ? 9.793 12.771 14.418 1.00 83.31 125 HIS A O 1
ATOM 1003 N N . LYS A 1 126 ? 8.008 13.465 13.2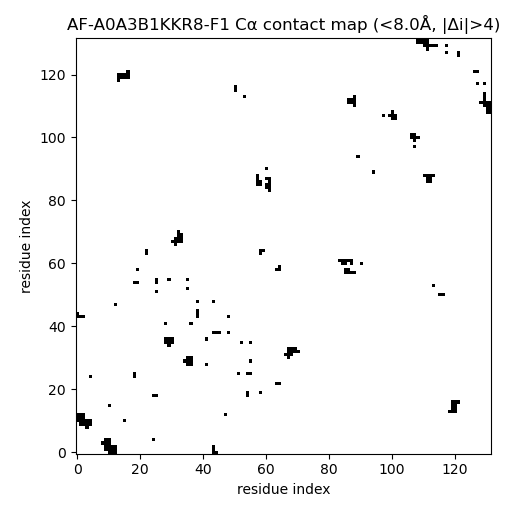58 1.00 83.81 126 LYS A N 1
ATOM 1004 C CA . LYS A 1 126 ? 7.135 12.369 13.688 1.00 83.81 126 LYS A CA 1
ATOM 1005 C C . LYS A 1 126 ? 7.335 11.142 12.792 1.00 83.81 126 LYS A C 1
ATOM 1007 O O . LYS A 1 126 ? 7.304 11.291 11.568 1.00 83.81 126 LYS A O 1
ATOM 1012 N N . PRO A 1 127 ? 7.462 9.937 13.376 1.00 82.81 127 PRO A N 1
ATOM 1013 C CA . PRO A 1 127 ? 7.525 8.708 12.600 1.00 82.81 127 PRO A CA 1
ATOM 1014 C C . PRO A 1 127 ? 6.178 8.414 11.930 1.00 82.81 127 PRO A C 1
ATOM 1016 O O . PRO A 1 127 ? 5.120 8.849 12.391 1.00 82.81 127 PRO A O 1
ATOM 1019 N N . VAL A 1 128 ? 6.207 7.614 10.863 1.00 80.94 128 VAL A N 1
ATOM 1020 C CA . VAL A 1 128 ? 4.983 7.130 10.212 1.00 80.94 128 VAL A CA 1
ATOM 1021 C C . VAL A 1 128 ? 4.253 6.167 11.148 1.00 80.94 128 VAL A C 1
ATOM 1023 O O . VAL A 1 128 ? 4.746 5.079 11.463 1.00 80.94 128 VAL A O 1
ATOM 1026 N N . TYR A 1 129 ? 3.050 6.550 11.573 1.00 83.56 129 TYR A N 1
ATOM 1027 C CA . TYR A 1 129 ? 2.165 5.694 12.355 1.00 83.56 129 TYR A CA 1
ATOM 1028 C C . TYR A 1 129 ? 1.399 4.750 11.424 1.00 83.56 129 TYR A C 1
ATOM 1030 O O . TYR A 1 129 ? 0.657 5.173 10.548 1.00 83.56 129 TYR A O 1
ATOM 1038 N N . ILE A 1 130 ? 1.609 3.446 11.611 1.00 85.25 130 ILE A N 1
ATOM 1039 C CA . ILE A 1 130 ? 1.024 2.377 10.775 1.00 85.25 130 ILE A CA 1
ATOM 1040 C C . ILE A 1 130 ? -0.139 1.684 11.514 1.00 85.25 130 ILE A C 1
ATOM 1042 O O . ILE A 1 130 ? -0.851 0.846 10.964 1.00 85.25 130 ILE A O 1
ATOM 1046 N N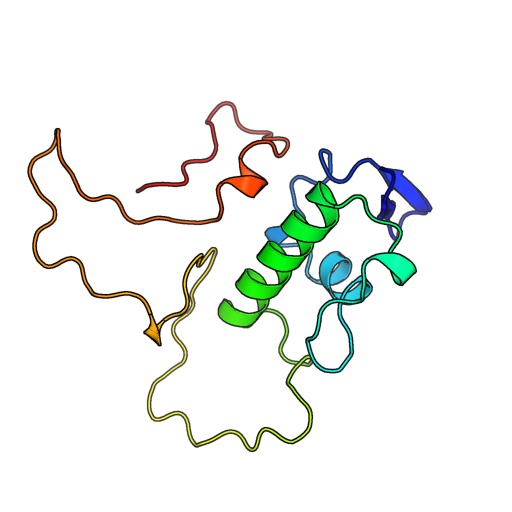 . LYS A 1 131 ? -0.333 2.002 12.797 1.00 87.25 131 LYS A N 1
ATOM 1047 C CA . LYS A 1 131 ? -1.389 1.460 13.653 1.00 87.25 131 LYS A CA 1
ATOM 1048 C C . LYS A 1 131 ? -2.064 2.621 14.373 1.00 87.25 131 LYS A C 1
ATOM 1050 O O . LYS A 1 131 ? -1.389 3.309 15.137 1.00 87.25 131 LYS A O 1
ATOM 1055 N N . HIS A 1 132 ? -3.360 2.804 14.144 1.00 84.12 132 HIS A N 1
ATOM 1056 C CA . HIS A 1 132 ? -4.178 3.829 14.795 1.00 84.12 132 HIS A CA 1
ATOM 1057 C C . HIS A 1 132 ? -5.049 3.197 15.882 1.00 84.12 132 HIS A C 1
ATOM 1059 O O . HIS A 1 132 ? -5.786 2.234 15.575 1.00 84.12 132 HIS A O 1
#

Radius of gyration: 17.06 Å; Cα contacts (8 Å, |Δi|>4): 126; chains: 1; bounding box: 44×25×47 Å